Protein AF-A0A7U9C165-F1 (afdb_monomer_lite)

Structure (mmCIF, N/CA/C/O backbone):
data_AF-A0A7U9C165-F1
#
_entry.id   AF-A0A7U9C165-F1
#
loop_
_atom_site.group_PDB
_atom_site.id
_atom_site.type_symbol
_atom_site.label_atom_id
_atom_site.label_alt_id
_atom_site.label_comp_id
_atom_site.label_asym_id
_atom_site.label_entity_id
_atom_site.label_seq_id
_atom_site.pdbx_PDB_ins_code
_atom_site.Cartn_x
_atom_site.Cartn_y
_atom_site.Cartn_z
_atom_site.occupancy
_atom_site.B_iso_or_equiv
_atom_site.auth_seq_id
_atom_site.auth_comp_id
_atom_site.auth_asym_id
_atom_site.auth_atom_id
_atom_site.pdbx_PDB_model_num
ATOM 1 N N . MET A 1 1 ? 6.008 -4.302 6.954 1.00 88.00 1 MET A N 1
ATOM 2 C CA . MET A 1 1 ? 6.188 -3.048 6.187 1.00 88.00 1 MET A CA 1
ATOM 3 C C . MET A 1 1 ? 4.931 -2.770 5.366 1.00 88.00 1 MET A C 1
ATOM 5 O O . MET A 1 1 ? 4.452 -3.689 4.712 1.00 88.00 1 MET A O 1
ATOM 9 N N . ALA A 1 2 ? 4.403 -1.541 5.378 1.00 96.00 2 ALA A N 1
ATOM 10 C CA . ALA A 1 2 ? 3.177 -1.187 4.649 1.00 96.00 2 ALA A CA 1
ATOM 11 C C . ALA A 1 2 ? 3.287 -1.357 3.121 1.00 96.00 2 ALA A C 1
ATOM 13 O O . ALA A 1 2 ? 2.335 -1.801 2.496 1.00 96.00 2 ALA A O 1
ATOM 14 N N . CYS A 1 3 ? 4.457 -1.087 2.525 1.00 95.69 3 CYS A N 1
ATOM 15 C CA . CYS A 1 3 ? 4.670 -1.246 1.078 1.00 95.69 3 CYS A CA 1
ATOM 16 C C . CYS A 1 3 ? 4.470 -2.693 0.600 1.00 95.69 3 CYS A C 1
ATOM 18 O O . CYS A 1 3 ? 3.880 -2.914 -0.449 1.00 95.69 3 CYS A O 1
ATOM 20 N N . GLU A 1 4 ? 4.964 -3.674 1.362 1.00 94.50 4 GLU A N 1
ATOM 21 C CA . GLU A 1 4 ? 4.825 -5.094 1.009 1.00 94.50 4 GLU A CA 1
ATOM 22 C C . GLU A 1 4 ? 3.379 -5.567 1.170 1.00 94.50 4 GLU A C 1
ATOM 24 O O . GLU A 1 4 ? 2.851 -6.191 0.260 1.00 94.50 4 GLU A O 1
ATOM 29 N N . ARG A 1 5 ? 2.715 -5.194 2.275 1.00 96.06 5 ARG A N 1
ATOM 30 C CA . ARG A 1 5 ? 1.288 -5.496 2.480 1.00 96.06 5 ARG A CA 1
ATOM 31 C C . ARG A 1 5 ? 0.433 -4.902 1.362 1.00 96.06 5 ARG A C 1
ATOM 33 O O . ARG A 1 5 ? -0.415 -5.586 0.815 1.00 96.06 5 ARG A O 1
ATOM 40 N N . PHE A 1 6 ? 0.714 -3.661 0.969 1.00 96.81 6 PHE A N 1
ATOM 41 C CA . PHE A 1 6 ? 0.002 -2.997 -0.119 1.00 96.81 6 PHE A CA 1
ATOM 42 C C . PHE A 1 6 ? 0.230 -3.667 -1.477 1.00 96.81 6 PHE A C 1
ATOM 44 O O . PHE A 1 6 ? -0.701 -3.780 -2.273 1.00 96.81 6 PHE A O 1
ATOM 51 N N . LEU A 1 7 ? 1.447 -4.152 -1.737 1.00 95.62 7 LEU A N 1
ATOM 52 C CA . LEU A 1 7 ? 1.716 -4.953 -2.926 1.00 95.62 7 LEU A CA 1
ATOM 53 C C . LEU A 1 7 ? 0.906 -6.255 -2.914 1.00 95.62 7 LEU A C 1
ATOM 55 O O . LEU A 1 7 ? 0.319 -6.595 -3.937 1.00 95.62 7 LEU A O 1
ATOM 59 N N . ASP A 1 8 ? 0.867 -6.960 -1.786 1.00 96.38 8 ASP A N 1
ATOM 60 C CA . ASP A 1 8 ? 0.137 -8.224 -1.664 1.00 96.38 8 ASP A CA 1
ATOM 61 C C . ASP A 1 8 ? -1.386 -8.014 -1.796 1.00 96.38 8 ASP A C 1
ATOM 63 O O . ASP A 1 8 ? -2.048 -8.750 -2.527 1.00 96.38 8 ASP A O 1
ATOM 67 N N . ASP A 1 9 ? -1.931 -6.973 -1.160 1.00 97.44 9 ASP A N 1
ATOM 68 C CA . ASP A 1 9 ? -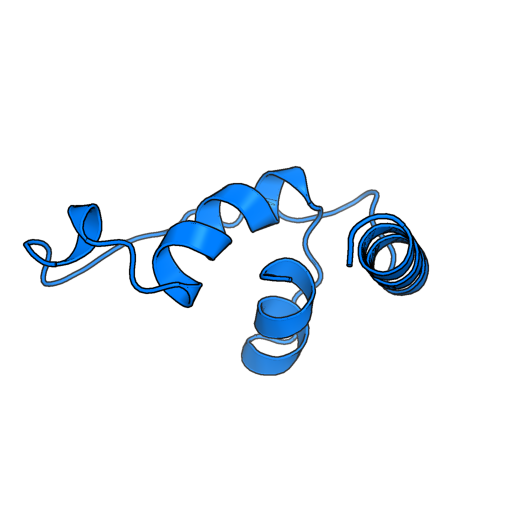3.372 -6.691 -1.126 1.00 97.44 9 ASP A CA 1
ATOM 69 C C . ASP A 1 9 ? -3.894 -6.068 -2.434 1.00 97.44 9 ASP A C 1
ATOM 71 O O . ASP A 1 9 ? -5.015 -6.349 -2.862 1.00 97.44 9 ASP A O 1
ATOM 75 N N . HIS A 1 10 ? -3.099 -5.202 -3.074 1.00 96.00 10 HIS A N 1
ATOM 76 C CA . HIS A 1 10 ? -3.547 -4.359 -4.192 1.00 96.00 10 HIS A CA 1
ATOM 77 C C . HIS A 1 10 ? -2.740 -4.533 -5.483 1.00 96.00 10 HIS A C 1
ATOM 79 O O . HIS A 1 10 ? -3.020 -3.850 -6.469 1.00 96.00 10 HIS A O 1
ATOM 85 N N . CYS A 1 11 ? -1.752 -5.435 -5.512 1.00 95.56 11 CYS A N 1
ATOM 86 C CA . CYS A 1 11 ? -0.897 -5.701 -6.678 1.00 95.56 11 CYS A CA 1
ATOM 87 C C . CYS A 1 11 ? -0.199 -4.446 -7.235 1.00 95.56 11 CYS A C 1
ATOM 89 O O . CYS A 1 11 ? 0.125 -4.378 -8.423 1.00 95.56 11 CYS A O 1
ATOM 91 N N . LEU A 1 12 ? 0.050 -3.453 -6.376 1.00 95.12 12 LEU A N 1
ATOM 92 C CA . LEU A 1 12 ? 0.694 -2.196 -6.738 1.00 95.12 12 LEU A CA 1
ATOM 93 C C . LEU A 1 12 ? 1.945 -1.980 -5.887 1.00 95.12 12 LEU A C 1
ATOM 95 O O . LEU A 1 12 ? 1.880 -1.849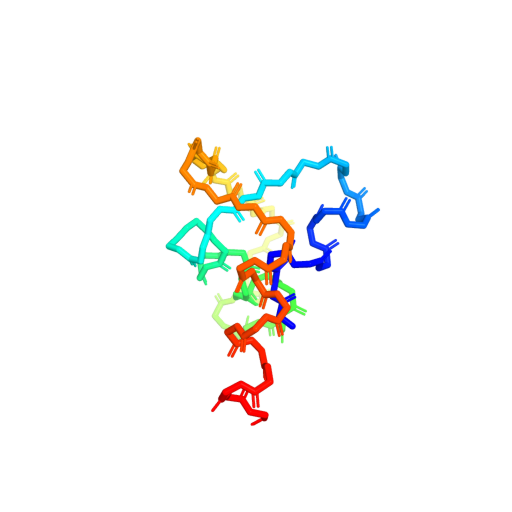 -4.667 1.00 95.12 12 LEU A O 1
ATOM 99 N N . LEU A 1 13 ? 3.100 -1.927 -6.551 1.00 95.88 13 LEU A N 1
ATOM 100 C CA . LEU A 1 13 ? 4.367 -1.621 -5.900 1.00 95.88 13 LEU A CA 1
ATOM 101 C C . LEU A 1 13 ? 4.466 -0.118 -5.622 1.00 95.88 13 LEU A C 1
ATOM 103 O O . LEU A 1 13 ? 4.316 0.702 -6.528 1.00 95.88 13 LEU A O 1
ATOM 107 N N . VAL A 1 14 ? 4.766 0.227 -4.373 1.00 96.94 14 VAL A N 1
ATOM 108 C CA . VAL A 1 14 ? 4.942 1.609 -3.913 1.00 96.94 14 VAL A CA 1
ATOM 109 C C . VAL A 1 14 ? 6.293 1.780 -3.229 1.00 96.94 14 VAL A C 1
ATOM 111 O O . VAL A 1 14 ? 6.855 0.823 -2.692 1.00 96.94 14 VAL A 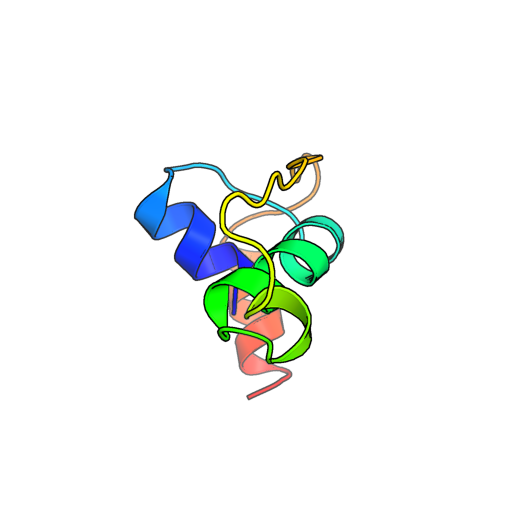O 1
ATOM 114 N N . GLU A 1 15 ? 6.827 2.998 -3.257 1.00 95.88 15 GLU A N 1
ATOM 115 C CA . GLU A 1 15 ? 8.085 3.316 -2.579 1.00 95.88 15 GLU A CA 1
ATOM 116 C C . GLU A 1 15 ? 7.877 3.596 -1.080 1.00 95.88 15 GLU A C 1
ATOM 118 O O . GLU A 1 15 ? 6.762 3.933 -0.670 1.00 95.88 15 GLU A O 1
ATOM 123 N N . PRO A 1 16 ? 8.930 3.523 -0.239 1.00 94.19 16 PRO A N 1
ATOM 124 C CA . PRO A 1 16 ? 8.809 3.753 1.202 1.00 94.19 16 PRO A CA 1
ATOM 125 C C . PRO A 1 16 ? 8.164 5.093 1.580 1.00 94.19 16 PRO A C 1
ATOM 127 O O . PRO A 1 16 ? 7.395 5.141 2.536 1.00 94.19 16 PRO A O 1
ATOM 130 N N . ALA A 1 17 ? 8.423 6.160 0.816 1.00 92.81 17 ALA A N 1
ATOM 131 C CA . ALA A 1 17 ? 7.815 7.470 1.051 1.00 92.81 17 ALA A CA 1
ATOM 132 C C . ALA A 1 17 ? 6.285 7.439 0.879 1.00 92.81 17 ALA A C 1
ATOM 134 O O . ALA A 1 17 ? 5.561 7.981 1.711 1.00 92.81 17 ALA A O 1
ATOM 135 N N . CYS A 1 18 ? 5.784 6.740 -0.146 1.00 95.38 18 CYS A N 1
ATOM 136 C CA . CYS A 1 18 ? 4.352 6.498 -0.324 1.00 95.38 18 CYS A CA 1
ATOM 137 C C . CYS A 1 18 ? 3.804 5.567 0.772 1.00 95.38 18 CYS A C 1
ATOM 139 O O . CYS A 1 18 ? 2.735 5.801 1.337 1.00 95.38 18 CYS A O 1
ATOM 141 N N . GLY A 1 19 ? 4.552 4.510 1.100 1.00 94.88 19 GLY A N 1
ATOM 142 C CA . GLY A 1 19 ? 4.175 3.529 2.114 1.00 94.88 19 GLY A CA 1
ATOM 143 C C . GLY A 1 19 ? 4.060 4.080 3.532 1.00 94.88 19 GLY A C 1
ATOM 144 O O . GLY A 1 19 ? 3.293 3.532 4.318 1.00 94.88 19 GLY A O 1
ATOM 145 N N . ALA A 1 20 ? 4.774 5.156 3.864 1.00 92.94 20 ALA A N 1
ATOM 146 C CA . ALA A 1 20 ? 4.693 5.789 5.177 1.00 92.94 20 ALA A CA 1
ATOM 147 C C . ALA A 1 20 ? 3.270 6.283 5.494 1.00 92.94 20 ALA A C 1
ATOM 149 O O . ALA A 1 20 ? 2.784 6.075 6.600 1.00 92.94 20 ALA A O 1
ATOM 150 N N . GLY A 1 21 ? 2.565 6.857 4.510 1.00 93.19 21 GLY A N 1
ATOM 151 C CA . GLY A 1 21 ? 1.162 7.252 4.680 1.00 93.19 21 GLY A CA 1
ATOM 152 C C . GLY A 1 21 ? 0.222 6.050 4.824 1.00 93.19 21 GLY A C 1
ATOM 153 O O . GLY A 1 21 ? -0.691 6.065 5.644 1.00 93.19 21 GLY A O 1
ATOM 154 N N . LEU A 1 22 ? 0.483 4.974 4.073 1.00 96.25 22 LEU A N 1
ATOM 155 C CA . LEU A 1 22 ? -0.283 3.725 4.158 1.00 96.25 22 LEU A CA 1
ATOM 156 C C . LEU A 1 22 ? -0.111 3.017 5.511 1.00 96.25 22 LEU A C 1
ATOM 158 O O . LEU A 1 22 ? -1.022 2.315 5.948 1.00 96.25 22 LEU A O 1
ATOM 162 N N . ALA A 1 23 ? 1.032 3.196 6.183 1.00 95.81 23 ALA A N 1
ATOM 163 C CA . ALA A 1 23 ? 1.311 2.563 7.471 1.00 95.81 23 ALA A CA 1
ATOM 164 C C . ALA A 1 23 ? 0.279 2.941 8.540 1.00 95.81 23 ALA A C 1
ATOM 166 O O . ALA A 1 23 ? -0.201 2.053 9.236 1.00 95.81 23 ALA A O 1
ATOM 167 N N . ALA A 1 24 ? -0.149 4.207 8.590 1.00 95.00 24 ALA A N 1
ATOM 168 C CA . ALA A 1 24 ? -1.160 4.657 9.546 1.00 95.00 24 ALA A CA 1
ATOM 169 C C . ALA A 1 24 ? -2.478 3.870 9.418 1.00 95.00 24 ALA A C 1
ATOM 171 O O . ALA A 1 24 ? -3.062 3.466 10.420 1.00 95.00 24 ALA A O 1
ATOM 172 N N . ALA A 1 25 ? -2.924 3.593 8.188 1.00 94.88 25 ALA A N 1
ATOM 173 C CA . ALA A 1 25 ? -4.123 2.790 7.955 1.00 94.88 25 ALA A CA 1
ATOM 174 C C . ALA A 1 25 ? -3.893 1.310 8.303 1.00 94.88 25 ALA A C 1
ATOM 176 O O . ALA A 1 25 ? -4.710 0.685 8.971 1.00 94.88 25 ALA A O 1
ATOM 177 N N . TYR A 1 26 ? -2.757 0.747 7.890 1.00 96.00 26 TYR A N 1
ATOM 178 C CA . TYR A 1 26 ? -2.431 -0.663 8.116 1.00 96.00 26 TYR A CA 1
ATOM 179 C C . TYR A 1 26 ? -2.150 -1.037 9.576 1.00 96.00 26 TYR A C 1
ATOM 181 O O . TYR A 1 26 ? -2.253 -2.220 9.927 1.00 96.00 26 TYR A O 1
ATOM 189 N N . GLU A 1 27 ? -1.759 -0.063 10.394 1.00 95.12 27 GLU A N 1
ATOM 190 C CA . GLU A 1 27 ? -1.496 -0.201 11.829 1.00 95.12 27 GLU A CA 1
ATOM 191 C C . GLU A 1 27 ? -2.695 0.223 12.688 1.00 95.12 27 GLU A C 1
ATOM 193 O O . GLU A 1 27 ? -2.629 0.114 13.907 1.00 95.12 27 GLU A O 1
ATOM 198 N N . ASN A 1 28 ? -3.811 0.624 12.063 1.00 93.12 28 ASN A N 1
ATOM 199 C CA . ASN A 1 28 ? -5.002 1.147 12.738 1.00 93.12 28 ASN A CA 1
ATOM 200 C C . ASN A 1 28 ? -4.646 2.286 13.705 1.00 93.12 28 ASN A C 1
ATOM 202 O O . ASN A 1 28 ? -4.970 2.227 14.890 1.00 93.12 28 ASN A O 1
ATOM 206 N N . ALA A 1 29 ? -3.937 3.299 13.198 1.00 96.12 29 ALA A N 1
ATOM 207 C CA . ALA A 1 29 ? -3.532 4.456 13.986 1.00 96.12 29 ALA A CA 1
ATOM 208 C C . ALA A 1 29 ? -4.746 5.059 14.735 1.00 96.12 29 ALA A C 1
ATOM 210 O O . ALA A 1 29 ? -5.767 5.316 14.088 1.00 96.12 29 ALA A O 1
ATOM 211 N N . PRO A 1 30 ? -4.665 5.300 16.061 1.00 96.50 30 PRO A N 1
ATOM 212 C CA . PRO A 1 30 ? -5.791 5.795 16.864 1.00 96.50 30 PRO A CA 1
ATOM 213 C C . PRO A 1 30 ? -6.403 7.098 16.335 1.00 96.50 30 PRO A C 1
ATOM 215 O O . PRO A 1 30 ? -7.599 7.348 16.462 1.00 96.50 30 PRO A O 1
ATOM 218 N N . GLU A 1 31 ? -5.592 7.931 15.684 1.00 95.44 31 GLU A N 1
ATOM 219 C CA . GLU A 1 31 ? -6.015 9.178 15.050 1.00 95.44 31 GLU A CA 1
ATOM 220 C C . GLU A 1 31 ? -7.068 8.955 13.955 1.00 95.44 31 GLU A C 1
ATOM 222 O O . GLU A 1 31 ? -7.833 9.867 13.643 1.00 95.44 31 GLU A O 1
ATOM 227 N N . LEU A 1 32 ? -7.126 7.751 13.381 1.00 95.56 32 LEU A N 1
ATOM 228 C CA . LEU A 1 32 ? -8.064 7.379 12.330 1.00 95.56 32 LEU A CA 1
ATOM 229 C C . LEU A 1 32 ? -9.406 6.847 12.867 1.00 95.56 32 LEU A C 1
ATOM 231 O O . LEU A 1 32 ? -10.369 6.801 12.105 1.00 95.56 32 LEU A O 1
ATOM 235 N N . GLU A 1 33 ? -9.516 6.505 14.158 1.00 95.69 33 GLU A N 1
ATOM 236 C CA . GLU A 1 33 ? -10.704 5.850 14.744 1.00 95.69 33 GLU A CA 1
ATOM 237 C C . GLU A 1 33 ? -11.996 6.667 14.602 1.00 95.69 33 GLU A C 1
ATOM 239 O O . GLU A 1 33 ? -13.082 6.112 14.435 1.00 95.69 33 GLU A O 1
ATOM 244 N N . ASN A 1 34 ? -11.889 7.997 14.639 1.00 96.25 34 ASN A N 1
ATOM 245 C CA . ASN A 1 34 ? -13.045 8.893 14.564 1.00 96.25 34 ASN A CA 1
ATOM 246 C C . ASN A 1 34 ? -13.536 9.144 13.127 1.00 96.25 34 ASN A C 1
ATOM 248 O O . ASN A 1 34 ? -14.497 9.891 12.927 1.00 96.25 34 ASN A O 1
ATOM 252 N N . PHE A 1 35 ? -12.892 8.550 12.119 1.00 96.44 35 PHE A N 1
ATOM 253 C CA . PHE A 1 35 ? -13.240 8.732 10.715 1.00 96.44 35 PHE A CA 1
ATOM 254 C C . PHE A 1 35 ? -13.883 7.468 10.151 1.00 96.44 35 PHE A C 1
ATOM 256 O O . PHE A 1 35 ? -13.277 6.404 10.099 1.00 96.44 35 PHE A O 1
ATOM 263 N N . SER A 1 36 ? -15.114 7.589 9.655 1.00 94.81 36 SER A N 1
ATOM 264 C CA . SER A 1 36 ? -15.817 6.450 9.045 1.00 94.81 36 SER A CA 1
ATOM 265 C C . SER A 1 36 ? -15.347 6.132 7.623 1.00 94.81 36 SER A C 1
ATOM 267 O O . SER A 1 36 ? -15.539 5.015 7.159 1.00 94.81 36 SER A O 1
ATOM 269 N N . ASN A 1 37 ? -14.765 7.107 6.917 1.00 95.81 37 ASN A N 1
ATOM 270 C CA . ASN A 1 37 ? -14.264 6.951 5.553 1.00 95.81 37 ASN A CA 1
ATOM 271 C C . ASN A 1 37 ? -12.919 7.665 5.427 1.00 95.81 37 ASN A C 1
ATOM 273 O O . ASN A 1 37 ? -12.835 8.870 5.661 1.00 95.81 37 ASN A O 1
ATOM 277 N N . ILE A 1 38 ? -11.887 6.927 5.029 1.00 93.75 38 ILE A N 1
ATOM 278 C CA . ILE A 1 38 ? -10.517 7.428 4.918 1.00 93.75 38 ILE A CA 1
ATOM 279 C C . ILE A 1 38 ? -10.084 7.301 3.461 1.00 93.75 38 ILE A C 1
ATOM 281 O O . ILE A 1 38 ? -10.208 6.235 2.860 1.00 93.75 38 ILE A O 1
ATOM 285 N N . LEU A 1 39 ? -9.571 8.393 2.898 1.00 94.75 39 LEU A N 1
ATOM 286 C CA . LEU A 1 39 ? -8.985 8.414 1.563 1.00 94.75 39 LEU A CA 1
ATOM 287 C C . LEU A 1 39 ? -7.467 8.521 1.685 1.00 94.75 39 LEU A C 1
ATOM 289 O O . LEU A 1 39 ? -6.960 9.466 2.286 1.00 94.75 39 LEU A O 1
ATOM 293 N N . VAL A 1 40 ? -6.749 7.593 1.056 1.00 93.75 40 VAL A N 1
ATOM 294 C CA . VAL A 1 40 ? -5.290 7.647 0.935 1.00 93.75 40 VAL A CA 1
ATOM 295 C C . VAL A 1 40 ? -4.924 7.837 -0.533 1.00 93.75 40 VAL A C 1
ATOM 297 O O . VAL A 1 40 ? -5.335 7.054 -1.388 1.00 93.75 40 VAL A O 1
ATOM 300 N N . VAL A 1 41 ? -4.145 8.878 -0.833 1.00 94.94 41 VAL A N 1
ATOM 301 C CA . VAL A 1 41 ? -3.599 9.098 -2.179 1.00 94.94 41 VAL A CA 1
ATOM 302 C C . VAL A 1 41 ? -2.299 8.318 -2.314 1.00 94.94 41 VAL A C 1
ATOM 304 O O . VAL A 1 41 ? -1.310 8.616 -1.648 1.00 94.94 41 VAL A O 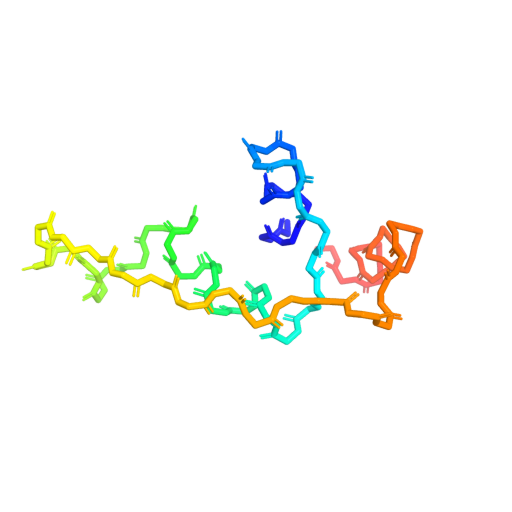1
ATOM 307 N N . VAL A 1 42 ? -2.298 7.330 -3.203 1.00 95.25 42 VAL A N 1
ATOM 308 C CA . VAL A 1 42 ? -1.132 6.488 -3.473 1.00 95.25 42 VAL A CA 1
ATOM 309 C C . VAL A 1 42 ? -0.311 7.131 -4.587 1.00 95.25 42 VAL A C 1
ATOM 311 O O . VAL A 1 42 ? -0.629 6.985 -5.765 1.00 95.25 42 VAL A O 1
ATOM 314 N N . CYS A 1 43 ? 0.733 7.876 -4.216 1.00 90.62 43 CYS A N 1
ATOM 315 C CA . CYS A 1 43 ? 1.581 8.588 -5.178 1.00 90.62 43 CYS A CA 1
ATOM 316 C C . CYS A 1 43 ? 2.478 7.660 -6.019 1.00 90.62 43 CYS A C 1
ATOM 318 O O . CYS A 1 43 ? 2.960 8.076 -7.071 1.00 90.62 43 CYS A O 1
ATOM 320 N N . GLY A 1 44 ? 2.647 6.397 -5.607 1.00 91.25 44 GLY A N 1
ATOM 321 C CA . GLY A 1 44 ? 3.278 5.344 -6.401 1.00 91.25 44 GLY A CA 1
ATOM 322 C C . GLY A 1 44 ? 4.669 4.950 -5.908 1.00 91.25 44 GLY A C 1
ATOM 323 O O . GLY A 1 44 ? 4.946 4.922 -4.710 1.00 91.25 44 GLY A O 1
ATOM 324 N N . GLY A 1 45 ? 5.533 4.561 -6.843 1.00 87.94 45 GLY A N 1
ATOM 325 C CA . GLY A 1 45 ? 6.854 4.018 -6.527 1.00 87.94 45 GLY A CA 1
ATOM 326 C C . GLY A 1 45 ? 7.704 3.756 -7.760 1.00 87.94 45 GLY A C 1
ATOM 327 O O . GLY A 1 45 ? 8.260 2.672 -7.905 1.00 87.94 45 GLY A O 1
ATOM 328 N N . ALA A 1 46 ? 7.791 4.737 -8.663 1.00 87.19 46 ALA A N 1
ATOM 329 C CA . ALA A 1 46 ? 8.451 4.5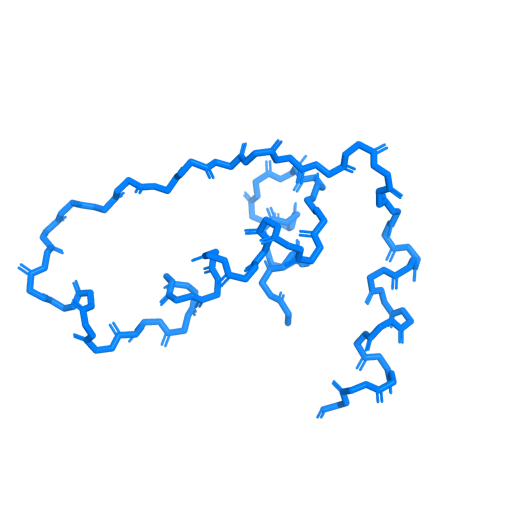91 -9.966 1.00 87.19 46 ALA A CA 1
ATOM 330 C C . ALA A 1 46 ? 9.935 4.175 -9.884 1.00 87.19 46 ALA A C 1
ATOM 332 O O . ALA A 1 46 ? 10.490 3.661 -10.851 1.00 87.19 46 ALA A O 1
ATOM 333 N N . THR A 1 47 ? 10.580 4.401 -8.740 1.00 86.88 47 THR A N 1
ATOM 334 C CA . THR A 1 47 ? 12.009 4.157 -8.495 1.00 86.88 47 THR A CA 1
ATOM 335 C C . THR A 1 47 ? 12.276 2.938 -7.607 1.00 86.88 47 THR A C 1
ATOM 337 O O . THR A 1 47 ? 13.437 2.610 -7.362 1.00 86.88 47 THR A O 1
ATOM 340 N N . SER A 1 48 ? 11.231 2.270 -7.107 1.00 91.94 48 SER A N 1
ATOM 341 C CA . SER A 1 48 ? 11.356 1.169 -6.151 1.00 91.94 48 SER A CA 1
ATOM 342 C C . SER A 1 48 ? 11.190 -0.195 -6.810 1.00 91.94 48 SER A C 1
ATOM 344 O O . SER A 1 48 ? 10.366 -0.3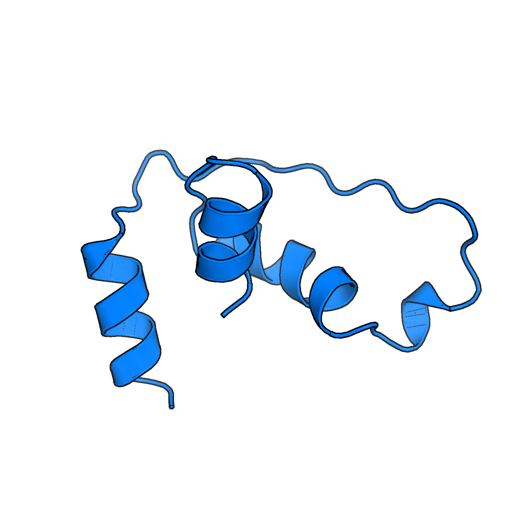94 -7.696 1.00 91.94 48 SER A O 1
ATOM 346 N N . THR A 1 49 ? 11.957 -1.166 -6.324 1.00 94.19 49 THR A N 1
ATOM 347 C CA . THR A 1 49 ? 11.842 -2.587 -6.666 1.00 94.19 49 THR A CA 1
ATOM 348 C C . THR A 1 49 ? 11.522 -3.403 -5.419 1.00 94.19 49 THR A C 1
ATOM 350 O O . THR A 1 49 ? 11.888 -3.033 -4.301 1.00 94.19 49 THR A O 1
ATOM 353 N N . ILE A 1 50 ? 10.906 -4.573 -5.598 1.00 93.50 50 ILE A N 1
ATOM 354 C CA . ILE A 1 50 ? 10.589 -5.464 -4.473 1.00 93.50 50 ILE A CA 1
ATOM 355 C C . ILE A 1 50 ? 11.836 -5.908 -3.691 1.00 93.50 50 ILE A C 1
ATOM 357 O O . ILE A 1 50 ? 11.787 -6.070 -2.474 1.00 93.50 50 ILE A O 1
ATOM 361 N N . ASN A 1 51 ? 12.977 -6.063 -4.367 1.00 95.00 51 ASN A N 1
ATOM 362 C CA . ASN A 1 51 ? 14.225 -6.444 -3.710 1.00 95.00 51 ASN A CA 1
ATOM 363 C C . ASN A 1 51 ? 14.739 -5.328 -2.792 1.00 95.00 51 ASN A C 1
ATOM 365 O O . ASN A 1 51 ? 15.117 -5.618 -1.662 1.00 95.00 51 ASN A O 1
ATOM 369 N N . GLN A 1 52 ? 14.683 -4.061 -3.220 1.00 93.88 52 GLN A N 1
ATOM 370 C CA . GLN A 1 52 ? 15.069 -2.925 -2.371 1.00 93.88 52 GLN A CA 1
ATOM 371 C C . GLN A 1 52 ? 14.207 -2.833 -1.106 1.00 93.88 52 GLN A C 1
ATOM 373 O O . GLN A 1 52 ? 14.746 -2.609 -0.024 1.00 93.88 52 GLN A O 1
ATOM 378 N N . LEU A 1 53 ? 12.892 -3.059 -1.215 1.00 93.69 53 LEU A N 1
ATOM 379 C CA . LEU A 1 53 ? 11.998 -3.068 -0.049 1.00 93.69 53 LEU A CA 1
ATOM 380 C C . LEU A 1 53 ? 12.364 -4.181 0.943 1.00 93.69 53 LEU A C 1
ATOM 382 O O . LEU A 1 53 ? 12.442 -3.946 2.149 1.00 93.69 53 LEU A O 1
ATOM 386 N N . ARG A 1 54 ? 12.649 -5.385 0.434 1.00 93.19 54 ARG A N 1
ATOM 387 C CA . ARG A 1 54 ? 13.041 -6.529 1.268 1.00 93.19 54 ARG A CA 1
ATOM 388 C C . ARG A 1 54 ? 14.373 -6.303 1.977 1.00 93.19 54 ARG A C 1
ATOM 390 O O . ARG A 1 54 ? 14.507 -6.716 3.126 1.00 93.19 54 ARG A O 1
ATOM 397 N N . GLU A 1 55 ? 15.338 -5.659 1.323 1.00 94.31 55 GLU A N 1
ATOM 398 C CA . GLU A 1 55 ? 16.613 -5.292 1.949 1.00 94.31 55 GLU A CA 1
ATOM 399 C C . GLU A 1 55 ? 16.430 -4.211 3.022 1.00 94.31 55 GLU A C 1
ATOM 401 O O . GLU A 1 55 ? 16.939 -4.365 4.131 1.00 94.31 55 GLU A O 1
ATOM 406 N N . LEU A 1 56 ? 15.620 -3.180 2.754 1.00 90.81 56 LEU A N 1
ATOM 407 C CA . LEU A 1 56 ? 15.265 -2.157 3.748 1.00 90.81 56 LEU A CA 1
ATOM 408 C C . LEU A 1 56 ? 14.628 -2.762 5.005 1.00 90.81 56 LEU A C 1
ATOM 410 O O . LEU A 1 56 ? 14.985 -2.384 6.117 1.00 90.81 56 LEU A O 1
ATOM 414 N N . ARG A 1 57 ? 13.722 -3.731 4.842 1.00 89.25 57 ARG A N 1
ATOM 415 C CA . ARG A 1 57 ? 13.100 -4.442 5.967 1.00 89.25 57 ARG A CA 1
ATOM 416 C C . ARG A 1 57 ? 14.110 -5.251 6.781 1.00 89.25 57 ARG A C 1
ATOM 418 O O . ARG A 1 57 ? 14.014 -5.287 7.996 1.00 89.25 57 ARG A O 1
ATOM 425 N N . LYS A 1 58 ? 15.074 -5.914 6.135 1.00 91.38 58 LYS A N 1
ATOM 426 C CA . LYS A 1 58 ? 16.124 -6.658 6.858 1.00 91.38 58 LYS A CA 1
ATOM 427 C C . LYS A 1 58 ? 17.054 -5.726 7.635 1.00 91.38 58 LYS A C 1
ATOM 429 O O . LYS A 1 58 ? 17.531 -6.109 8.696 1.00 91.38 58 LYS A O 1
ATOM 434 N N . ALA A 1 59 ? 17.326 -4.537 7.094 1.00 89.56 59 ALA A N 1
ATOM 435 C CA . ALA A 1 59 ? 18.161 -3.532 7.745 1.00 89.56 59 ALA A CA 1
ATOM 436 C C . ALA A 1 59 ? 17.475 -2.875 8.959 1.00 89.56 59 ALA A C 1
ATOM 438 O O . ALA A 1 59 ? 18.174 -2.415 9.857 1.00 89.56 59 ALA A O 1
ATOM 439 N N . ASN A 1 60 ? 16.137 -2.870 8.995 1.00 77.44 60 ASN A N 1
ATOM 440 C CA . ASN A 1 60 ? 15.313 -2.299 10.063 1.00 77.44 60 ASN A CA 1
ATOM 441 C C . ASN A 1 60 ? 14.259 -3.326 10.540 1.00 77.44 60 ASN A C 1
ATOM 443 O O . ASN A 1 60 ? 13.098 -3.214 10.129 1.00 77.44 60 ASN A O 1
ATOM 447 N N . PRO A 1 61 ? 14.665 -4.349 11.319 1.00 62.69 61 PRO A N 1
ATOM 448 C CA . PRO A 1 61 ? 13.769 -5.400 11.801 1.00 62.69 61 PRO A CA 1
ATOM 449 C C . PRO A 1 61 ? 12.731 -4.905 12.815 1.00 62.69 61 PRO A C 1
ATOM 451 O O . PRO A 1 61 ? 13.040 -3.966 13.585 1.00 62.69 61 PRO A O 1
#

InterPro domains:
  IPR036052 Tryptophan synthase beta chain-like, PALP domain superfamily [G3DSA:3.40.50.1100] (1-60)
  IPR036052 Tryptophan synthase beta chain-like, PALP domain superfamily [SSF53686] (2-51)

pLDDT: mean 93.3, std 5.12, range [62.69, 97.44]

Organism: NCBI:txid1072583

Secondary structure (DSSP, 8-state):
-HHHHHHHHHS----HHHHHHHHHHHTT-GGGTT-SS--------TT--HHHHHHHHHH--

Sequence (61 aa):
MACERFLDDHCLLVEPACGAGLAAAYENAPELENFSNILVVVCGGATSTINQLRELRKANP

Foldseek 3Di:
DQQVVCCVVPVAGADVVLSVQSVCVVVVPVVCVVPPDDDRDRPGHPPDDPVVVVVVVVVPD

Radius of gyration: 12.14 Å; chains: 1; bounding box: 34×17×27 Å